Protein AF-G0N2X9-F1 (afdb_monomer)

Nearest PDB structures (foldseek):
  5khr-assembly1_N  TM=7.771E-01  e=3.451E-01  Homo sapiens
  5l9u-assembly1_N  TM=6.995E-01  e=2.108E-01  Homo sapiens
  6aht-assembly1_A  TM=5.064E-01  e=6.951E-02  Bacillus cereus
  8caf-assembly2_E  TM=6.663E-01  e=9.840E-01  Homo sapiens
  7oni-assembly1_C  TM=6.573E-01  e=1.113E+00  Homo sapiens

Organism: Caenorhabditis brenneri (NCBI:txid135651)

Structure (mmCIF, N/CA/C/O backbone):
data_AF-G0N2X9-F1
#
_entry.id   AF-G0N2X9-F1
#
loop_
_atom_site.group_PDB
_atom_site.id
_atom_site.type_symbol
_atom_site.label_atom_id
_atom_site.label_alt_id
_atom_site.label_comp_id
_atom_site.label_asym_id
_atom_site.label_entity_id
_atom_site.label_seq_id
_atom_site.pdbx_PDB_ins_code
_atom_site.Cartn_x
_atom_site.Cartn_y
_atom_site.Cartn_z
_atom_site.occupancy
_ato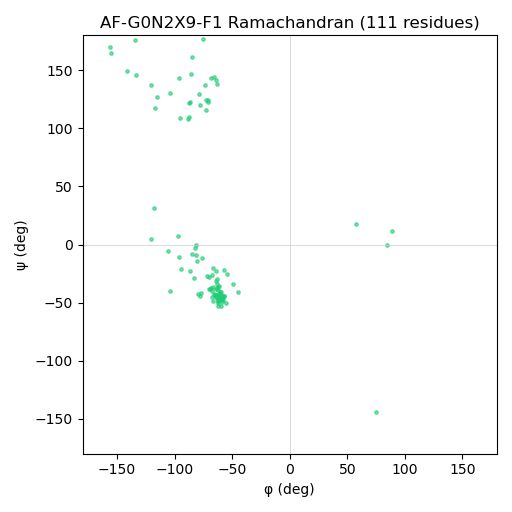m_site.B_iso_or_equiv
_atom_site.auth_seq_id
_atom_site.auth_comp_id
_atom_site.auth_asym_id
_atom_site.auth_atom_id
_atom_site.pdbx_PDB_model_num
ATOM 1 N N . MET A 1 1 ? 1.566 3.433 17.152 1.00 46.41 1 MET A N 1
ATOM 2 C CA . MET A 1 1 ? 0.362 4.001 16.509 1.00 46.41 1 MET A CA 1
ATOM 3 C C . MET A 1 1 ? 0.067 5.340 17.161 1.00 46.41 1 MET A C 1
ATOM 5 O O . MET A 1 1 ? -0.126 5.368 18.370 1.00 46.41 1 MET A O 1
ATOM 9 N N . GLU A 1 2 ? 0.104 6.436 16.402 1.00 51.19 2 GLU A N 1
ATOM 10 C CA . GLU A 1 2 ? -0.397 7.729 16.886 1.00 51.19 2 GLU A CA 1
ATOM 11 C C . GLU A 1 2 ? -1.904 7.645 17.138 1.00 51.19 2 GLU A C 1
ATOM 13 O O . GLU A 1 2 ? -2.635 7.004 16.379 1.00 51.19 2 GLU A O 1
ATOM 18 N N . LYS A 1 3 ? -2.363 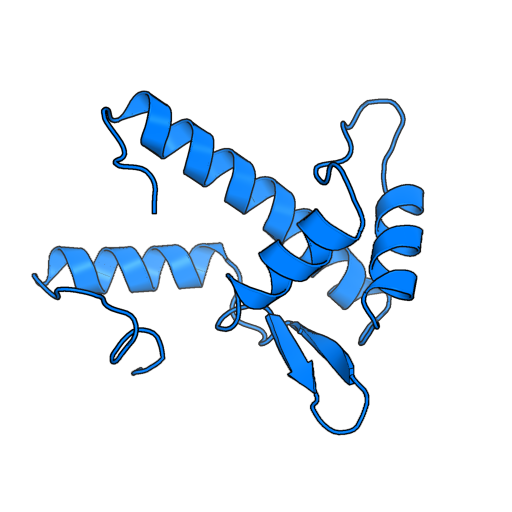8.292 18.207 1.00 59.06 3 LYS A N 1
ATOM 19 C CA . LYS A 1 3 ? -3.782 8.390 18.543 1.00 59.06 3 LYS A CA 1
ATOM 20 C C . LYS A 1 3 ? -4.439 9.321 17.520 1.00 59.06 3 LYS A C 1
ATOM 22 O O . LYS A 1 3 ? -3.984 10.443 17.363 1.00 59.06 3 LYS A O 1
ATOM 27 N N . ILE A 1 4 ? -5.456 8.848 16.804 1.00 62.97 4 ILE A N 1
ATOM 28 C CA . ILE A 1 4 ? -6.223 9.688 15.873 1.00 62.97 4 ILE A CA 1
ATOM 29 C C . ILE A 1 4 ? -7.192 10.522 16.708 1.00 62.97 4 ILE A C 1
ATOM 31 O O . ILE A 1 4 ? -8.005 9.957 17.441 1.00 62.97 4 ILE A O 1
ATOM 35 N N . GLU A 1 5 ? -7.083 11.845 16.637 1.00 70.69 5 GLU A N 1
ATOM 36 C CA . GLU A 1 5 ? -7.759 12.731 17.590 1.00 70.69 5 GLU A CA 1
ATOM 37 C C . GLU A 1 5 ? -9.126 13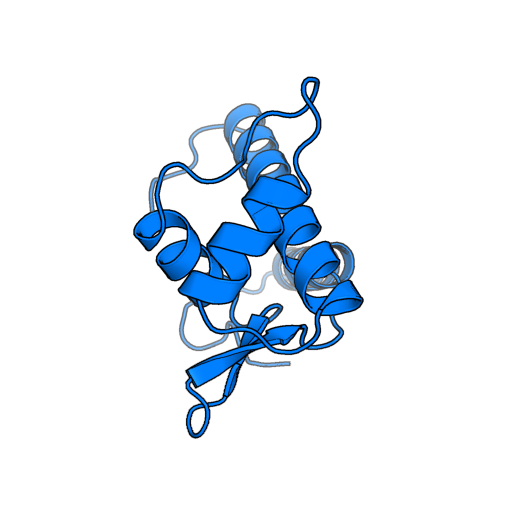.223 17.093 1.00 70.69 5 GLU A C 1
ATOM 39 O O . GLU A 1 5 ? -9.972 13.592 17.908 1.00 70.69 5 GLU A O 1
ATOM 44 N N . ASN A 1 6 ? -9.383 13.203 15.777 1.00 81.31 6 ASN A N 1
ATOM 45 C CA . ASN A 1 6 ? -10.667 13.609 15.193 1.00 81.31 6 ASN A CA 1
ATOM 46 C C . ASN A 1 6 ? -10.955 12.985 13.807 1.00 81.31 6 ASN A C 1
ATOM 48 O O . ASN A 1 6 ? -10.100 12.365 13.173 1.00 81.31 6 ASN A O 1
ATOM 52 N N . GLU A 1 7 ? -12.193 13.156 13.332 1.00 76.56 7 GLU A N 1
ATOM 53 C CA . GLU A 1 7 ? -12.690 12.598 12.066 1.00 76.56 7 GLU A CA 1
ATOM 54 C C . GLU A 1 7 ? -11.948 13.133 10.827 1.00 76.56 7 GLU A C 1
ATOM 56 O O . GLU A 1 7 ? -11.705 12.386 9.877 1.00 76.56 7 GLU A O 1
ATOM 61 N N . GLU A 1 8 ? -11.566 14.412 10.817 1.00 78.81 8 GLU A N 1
ATOM 62 C CA . GLU A 1 8 ? -10.847 15.023 9.691 1.00 78.81 8 GLU A CA 1
ATOM 63 C C . GLU A 1 8 ? -9.438 14.443 9.541 1.00 78.81 8 GLU A C 1
ATOM 65 O O . GLU A 1 8 ? -8.994 14.143 8.430 1.00 78.81 8 GLU A O 1
ATOM 70 N N . GLU A 1 9 ? -8.749 14.216 10.658 1.00 73.25 9 GLU A N 1
ATOM 71 C CA . GLU A 1 9 ? -7.462 13.531 10.679 1.00 73.25 9 GLU A CA 1
ATOM 72 C C . GLU A 1 9 ? -7.587 12.092 10.164 1.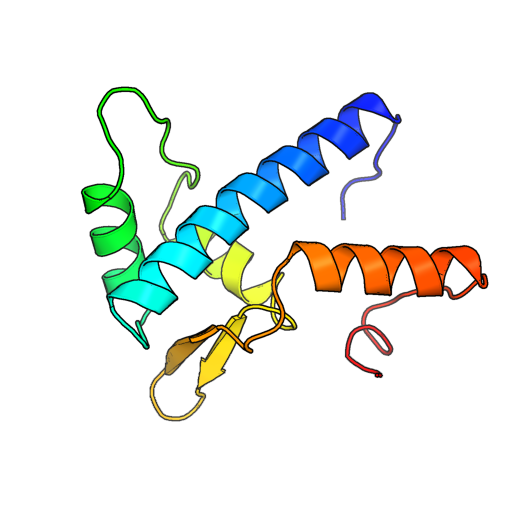00 73.25 9 GLU A C 1
ATOM 74 O O . GLU A 1 9 ? -6.764 11.658 9.351 1.00 73.25 9 GLU A O 1
ATOM 79 N N . ALA A 1 10 ? -8.631 11.369 10.580 1.00 74.75 10 ALA A N 1
ATOM 80 C CA . ALA A 1 10 ? -8.891 10.013 10.105 1.00 74.75 10 ALA A CA 1
ATOM 81 C C . ALA A 1 10 ? -9.111 9.985 8.583 1.00 74.75 10 ALA A C 1
ATOM 83 O O . ALA A 1 10 ? -8.500 9.181 7.877 1.00 74.75 10 ALA A O 1
ATOM 84 N N . LYS A 1 11 ? -9.932 10.906 8.062 1.00 74.94 11 LYS A N 1
ATOM 85 C CA . LYS A 1 11 ? -10.190 11.065 6.622 1.00 74.94 11 LYS A CA 1
ATOM 86 C C . LYS A 1 11 ? -8.914 11.367 5.842 1.00 74.94 11 LYS A C 1
ATOM 88 O O . LYS A 1 11 ? -8.687 10.758 4.799 1.00 74.94 11 LYS A O 1
ATOM 93 N N . ARG A 1 12 ? -8.062 12.259 6.355 1.00 81.25 12 ARG A N 1
ATOM 94 C CA . ARG A 1 12 ? -6.774 12.592 5.731 1.00 81.25 12 ARG A CA 1
ATOM 95 C C . ARG A 1 12 ? -5.849 11.375 5.668 1.00 81.25 12 ARG A C 1
ATOM 97 O O . ARG A 1 12 ? -5.337 11.075 4.595 1.00 81.25 12 ARG A O 1
ATOM 104 N N . LYS A 1 13 ? -5.689 10.646 6.779 1.00 82.94 13 LYS A N 1
ATOM 105 C CA . LYS A 1 13 ? -4.861 9.425 6.843 1.00 82.94 13 LYS A CA 1
ATOM 106 C C . LYS A 1 13 ? -5.389 8.328 5.905 1.00 82.94 13 LYS A C 1
ATOM 108 O O . LYS A 1 13 ? -4.605 7.660 5.236 1.00 82.94 13 LYS A O 1
ATOM 113 N N . LEU A 1 14 ? -6.711 8.171 5.797 1.00 80.94 14 LEU A N 1
ATOM 114 C CA . LEU A 1 14 ? -7.334 7.244 4.844 1.00 80.94 14 LEU A CA 1
ATOM 115 C C . LEU A 1 14 ? -7.073 7.633 3.388 1.00 80.94 14 LEU A C 1
ATOM 117 O O . LEU A 1 14 ? -6.758 6.763 2.577 1.00 80.94 14 LEU A O 1
ATOM 121 N N . LEU A 1 15 ? -7.186 8.921 3.056 1.00 83.94 15 LEU A N 1
ATOM 122 C CA . LEU A 1 15 ? -6.900 9.412 1.711 1.00 83.94 15 LEU A CA 1
ATOM 123 C C . LEU A 1 15 ? -5.424 9.211 1.347 1.00 83.94 15 LEU A C 1
ATOM 125 O O . LEU A 1 15 ? -5.127 8.736 0.255 1.00 83.94 15 LEU A O 1
ATOM 129 N N . GLU A 1 16 ? -4.509 9.502 2.272 1.00 88.94 16 GLU A N 1
ATOM 130 C CA . GLU A 1 16 ? -3.075 9.269 2.086 1.00 88.94 16 GLU A CA 1
ATOM 131 C C . GLU A 1 16 ? -2.777 7.786 1.818 1.00 88.94 16 GLU A C 1
ATOM 133 O O . GLU A 1 16 ? -2.084 7.453 0.854 1.00 88.94 16 GLU A O 1
ATOM 138 N N . MET A 1 17 ? -3.357 6.881 2.617 1.00 87.88 17 MET A N 1
ATOM 139 C CA . MET A 1 17 ? -3.232 5.439 2.388 1.00 87.88 17 MET A CA 1
ATOM 140 C C . MET A 1 17 ? -3.805 5.028 1.031 1.00 87.88 17 MET A C 1
ATOM 142 O O . MET A 1 17 ? -3.149 4.286 0.305 1.00 87.88 17 MET A O 1
ATOM 146 N N . LEU A 1 18 ? -4.985 5.530 0.652 1.00 86.31 18 LEU A N 1
ATOM 147 C CA . LEU A 1 18 ? -5.604 5.229 -0.641 1.00 86.31 18 LEU A CA 1
ATOM 148 C C . LEU A 1 18 ? -4.693 5.625 -1.809 1.00 86.31 18 LEU A C 1
ATOM 150 O O . LEU A 1 18 ? -4.526 4.838 -2.742 1.00 86.31 18 LEU A O 1
ATOM 154 N N . VAL A 1 19 ? -4.088 6.814 -1.755 1.00 88.94 19 VAL A N 1
ATOM 155 C CA . VAL A 1 19 ? -3.149 7.285 -2.782 1.00 88.94 19 VAL A CA 1
ATOM 156 C C . VAL A 1 19 ? -1.925 6.371 -2.837 1.00 88.94 19 VAL A C 1
ATOM 158 O O . VAL A 1 19 ? -1.626 5.823 -3.898 1.00 88.94 19 VAL A O 1
ATOM 161 N N . LYS A 1 20 ? -1.261 6.140 -1.696 1.00 92.62 20 LYS A N 1
ATOM 162 C CA . LYS A 1 20 ? -0.065 5.286 -1.613 1.00 92.62 20 LYS A CA 1
ATOM 163 C C . LYS A 1 20 ? -0.335 3.864 -2.120 1.00 92.62 20 LYS A C 1
ATOM 165 O O . LYS A 1 20 ? 0.455 3.341 -2.906 1.00 92.62 20 LYS A O 1
ATOM 170 N N . VAL A 1 21 ? -1.459 3.249 -1.734 1.00 91.00 21 VAL A N 1
ATOM 171 C CA . VAL A 1 21 ? -1.835 1.913 -2.223 1.00 91.00 21 VAL A CA 1
ATOM 172 C C . VAL A 1 21 ? -2.093 1.927 -3.724 1.00 91.00 21 VAL A C 1
ATOM 174 O O . VAL A 1 21 ? -1.570 1.061 -4.416 1.00 91.00 21 VAL A O 1
ATOM 177 N N . SER A 1 22 ? -2.835 2.909 -4.238 1.00 88.50 22 SER A N 1
ATOM 178 C CA . SER A 1 22 ? -3.166 2.980 -5.669 1.00 88.50 22 SER A CA 1
ATOM 179 C C . SER A 1 22 ? -1.911 3.056 -6.541 1.00 88.50 22 SER A C 1
ATOM 181 O O . SER A 1 22 ? -1.820 2.368 -7.555 1.00 88.50 22 SER A O 1
ATOM 183 N N . PHE A 1 23 ? -0.917 3.837 -6.113 1.00 90.25 23 PHE A N 1
ATOM 184 C CA . PHE A 1 23 ? 0.384 3.933 -6.775 1.00 90.25 23 PHE A CA 1
ATOM 185 C C . PHE A 1 23 ? 1.102 2.581 -6.829 1.00 90.25 23 PHE A C 1
ATOM 187 O O . PHE A 1 23 ? 1.497 2.112 -7.899 1.00 90.25 23 PHE A O 1
ATOM 194 N N . VAL A 1 24 ? 1.236 1.924 -5.676 1.00 92.88 24 VAL A N 1
ATOM 195 C CA . VAL A 1 24 ? 1.919 0.629 -5.578 1.00 92.88 24 VAL A CA 1
ATOM 196 C C . VAL A 1 24 ? 1.162 -0.462 -6.344 1.00 92.88 24 VAL A C 1
ATOM 198 O O . VAL A 1 24 ? 1.777 -1.236 -7.075 1.00 92.88 24 VAL A O 1
ATOM 201 N N . GLU A 1 25 ? -0.167 -0.524 -6.227 1.00 91.25 25 GLU A N 1
ATOM 202 C CA . GLU A 1 25 ? -1.005 -1.477 -6.961 1.00 91.25 25 GLU A CA 1
ATOM 203 C C . GLU A 1 25 ? -0.884 -1.292 -8.473 1.00 91.25 25 GLU A C 1
ATOM 205 O O . GLU A 1 25 ? -0.803 -2.290 -9.195 1.00 91.25 25 GLU A O 1
ATOM 210 N N . ALA A 1 26 ? -0.856 -0.048 -8.958 1.00 89.31 26 ALA A N 1
ATOM 211 C CA . ALA A 1 26 ? -0.687 0.251 -10.373 1.00 89.31 26 ALA A CA 1
ATOM 212 C C . ALA A 1 26 ? 0.671 -0.245 -10.886 1.00 89.31 26 ALA A C 1
ATOM 214 O O . ALA A 1 26 ? 0.699 -1.001 -11.859 1.00 89.31 26 ALA A O 1
ATOM 215 N N . SER A 1 27 ? 1.776 0.082 -10.203 1.00 92.44 27 SER A N 1
ATOM 216 C CA . SER A 1 27 ? 3.109 -0.381 -10.622 1.00 92.44 27 SER A CA 1
ATOM 217 C C . SER A 1 27 ? 3.213 -1.907 -10.592 1.00 92.44 27 SER A C 1
ATOM 219 O O . SER A 1 27 ? 3.538 -2.504 -11.613 1.00 92.44 27 SER A O 1
ATOM 221 N N . LEU A 1 28 ? 2.791 -2.568 -9.506 1.00 92.00 28 LEU A N 1
ATOM 222 C CA . LEU A 1 28 ? 2.814 -4.038 -9.419 1.00 92.00 28 LEU A CA 1
ATOM 223 C C . LEU A 1 28 ? 1.880 -4.720 -10.437 1.00 92.00 28 LEU A C 1
ATOM 225 O O . LEU A 1 28 ? 2.051 -5.899 -10.754 1.00 92.00 28 LEU A O 1
ATOM 229 N N . THR A 1 29 ? 0.858 -4.014 -10.926 1.00 89.19 29 THR A N 1
ATOM 230 C CA . THR A 1 29 ? -0.029 -4.509 -11.989 1.00 89.19 29 THR A CA 1
ATOM 231 C C . THR A 1 29 ? 0.626 -4.411 -13.361 1.00 89.19 29 THR A C 1
ATOM 233 O O . THR A 1 29 ? 0.484 -5.341 -14.151 1.00 89.19 29 THR A O 1
ATOM 236 N N . MET A 1 30 ? 1.327 -3.312 -13.637 1.00 88.19 30 MET A N 1
ATOM 237 C CA . MET A 1 30 ? 1.966 -3.060 -14.930 1.00 88.19 30 MET A CA 1
ATOM 238 C C . MET A 1 30 ? 3.292 -3.813 -15.080 1.00 88.19 30 MET A C 1
ATOM 240 O O . MET A 1 30 ? 3.538 -4.426 -16.116 1.00 88.19 30 MET A O 1
ATOM 244 N N . ASP A 1 31 ? 4.111 -3.818 -14.029 1.00 91.75 31 ASP A N 1
ATOM 245 C CA . ASP A 1 31 ? 5.495 -4.304 -14.053 1.00 91.75 31 ASP A CA 1
ATOM 246 C C . ASP A 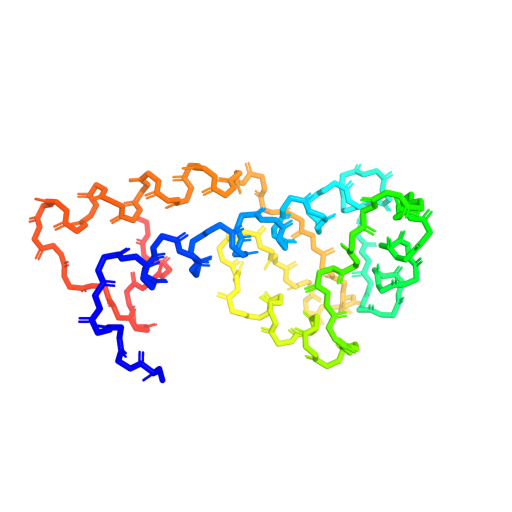1 31 ? 5.665 -5.665 -13.355 1.00 91.75 31 ASP A C 1
ATOM 248 O O . ASP A 1 31 ? 6.735 -6.279 -13.385 1.00 91.75 31 ASP A O 1
ATOM 252 N N . GLY A 1 32 ? 4.601 -6.170 -12.729 1.00 90.81 32 GLY A N 1
ATOM 253 C CA . GLY A 1 32 ? 4.607 -7.444 -12.025 1.00 90.81 32 GLY A CA 1
ATOM 254 C C . GLY A 1 32 ? 5.336 -7.382 -10.683 1.00 90.81 32 GLY A C 1
ATOM 255 O O . GLY A 1 32 ? 5.222 -6.428 -9.924 1.00 90.81 32 GLY A O 1
ATOM 256 N N . ARG A 1 33 ? 6.036 -8.465 -10.323 1.00 92.62 33 ARG A N 1
ATOM 257 C CA . ARG A 1 33 ? 6.685 -8.573 -9.006 1.00 92.62 33 ARG A CA 1
ATOM 258 C C . ARG A 1 33 ? 7.988 -7.782 -8.979 1.00 92.62 33 ARG A C 1
ATOM 260 O O . ARG A 1 33 ? 8.865 -8.045 -9.802 1.00 92.62 33 ARG A O 1
ATOM 267 N N . GLN A 1 34 ? 8.159 -6.930 -7.973 1.00 94.75 34 GLN A N 1
ATOM 268 C CA . GLN A 1 34 ? 9.293 -6.002 -7.870 1.00 94.75 34 GLN A CA 1
ATOM 269 C C . GLN A 1 34 ? 9.913 -6.014 -6.465 1.00 94.75 34 GLN A C 1
ATOM 271 O O . GLN A 1 34 ? 9.207 -6.207 -5.477 1.00 94.75 34 GLN A O 1
ATOM 276 N N . ASN A 1 35 ? 11.229 -5.834 -6.341 1.00 94.88 35 ASN A N 1
ATOM 277 C CA . ASN A 1 35 ? 11.848 -5.462 -5.060 1.00 94.88 35 ASN A CA 1
ATOM 278 C C . ASN A 1 35 ? 11.593 -3.968 -4.755 1.00 94.88 35 ASN A C 1
ATOM 280 O O . ASN A 1 35 ? 10.941 -3.275 -5.534 1.00 94.88 35 ASN A O 1
ATOM 284 N N . VAL A 1 36 ? 12.040 -3.481 -3.594 1.00 94.56 36 VAL A N 1
ATOM 285 C CA . VAL A 1 36 ? 11.734 -2.106 -3.157 1.00 94.56 36 VAL A CA 1
ATOM 286 C C . VAL A 1 36 ? 12.415 -1.080 -4.065 1.00 94.56 36 VAL A C 1
ATOM 288 O O . VAL A 1 36 ? 11.815 -0.059 -4.383 1.00 94.56 36 VAL A O 1
ATOM 291 N N . GLU A 1 37 ? 13.627 -1.371 -4.526 1.00 95.31 37 GLU A N 1
ATOM 292 C CA . GLU A 1 37 ? 14.410 -0.516 -5.413 1.00 95.31 37 GLU A CA 1
ATOM 293 C C . GLU A 1 37 ? 13.757 -0.390 -6.801 1.00 95.31 37 GLU A C 1
ATOM 295 O O . GLU A 1 37 ? 13.556 0.713 -7.303 1.00 95.31 37 GLU A O 1
ATOM 300 N N . GLU A 1 38 ? 13.369 -1.519 -7.402 1.00 95.44 38 GLU A N 1
ATOM 301 C CA . GLU A 1 38 ? 12.641 -1.598 -8.676 1.00 95.44 38 GLU A CA 1
ATOM 302 C C . GLU A 1 38 ? 11.311 -0.840 -8.589 1.00 95.44 38 GLU A C 1
ATOM 304 O O . GLU A 1 38 ? 10.950 -0.098 -9.504 1.00 95.44 38 GLU A O 1
ATOM 309 N N . LEU A 1 39 ? 10.583 -1.023 -7.484 1.00 94.56 39 LEU A N 1
ATOM 310 C CA . LEU A 1 39 ? 9.301 -0.372 -7.254 1.00 94.56 39 LEU A CA 1
ATOM 311 C C . LEU A 1 39 ? 9.476 1.141 -7.085 1.00 94.56 39 LEU A C 1
ATOM 313 O O . LEU A 1 39 ? 8.755 1.910 -7.707 1.00 94.56 39 LEU A O 1
ATOM 317 N N . TRP A 1 40 ? 10.463 1.578 -6.303 1.00 95.25 40 TRP A N 1
ATOM 318 C CA . TRP A 1 40 ? 10.778 2.992 -6.110 1.00 95.25 40 TRP A CA 1
ATOM 319 C C . TRP A 1 40 ? 11.040 3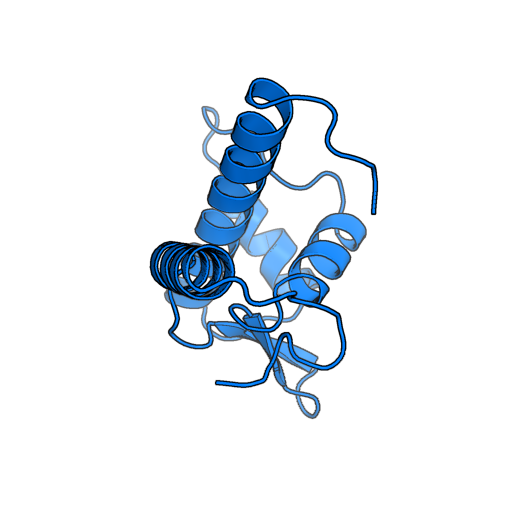.708 -7.438 1.00 95.25 40 TRP A C 1
ATOM 321 O O . TRP A 1 40 ? 10.429 4.738 -7.726 1.00 95.25 40 TRP A O 1
ATOM 331 N N . GLU A 1 41 ? 11.904 3.135 -8.276 1.00 94.06 41 GLU A N 1
ATOM 332 C CA . GLU A 1 41 ? 12.251 3.716 -9.573 1.00 94.06 41 GLU A CA 1
ATOM 333 C C . GLU A 1 41 ? 11.061 3.744 -10.537 1.00 94.06 41 GLU A C 1
ATOM 335 O O . GLU A 1 41 ? 10.835 4.747 -11.216 1.00 94.06 41 GLU A O 1
ATOM 340 N N . ASN A 1 42 ? 10.268 2.672 -10.594 1.00 92.94 42 ASN A N 1
ATOM 341 C CA . ASN A 1 42 ? 9.105 2.624 -11.478 1.00 92.94 42 ASN A CA 1
ATOM 342 C C . ASN A 1 42 ? 7.997 3.574 -11.025 1.00 92.94 42 ASN A C 1
ATOM 344 O O . ASN A 1 42 ? 7.411 4.264 -11.860 1.00 92.94 42 ASN A O 1
ATOM 348 N N . LEU A 1 43 ? 7.768 3.696 -9.715 1.00 92.19 43 LEU A N 1
ATOM 349 C CA . LEU A 1 43 ? 6.812 4.660 -9.187 1.00 92.19 43 LEU A CA 1
ATOM 350 C C . LEU A 1 43 ? 7.229 6.089 -9.547 1.00 92.19 43 LEU A C 1
ATOM 352 O O . LEU A 1 43 ? 6.400 6.837 -10.056 1.00 92.19 43 LEU A O 1
ATOM 356 N N . ARG A 1 44 ? 8.509 6.457 -9.394 1.00 90.81 44 ARG A N 1
ATOM 357 C CA . ARG A 1 44 ? 9.000 7.794 -9.784 1.00 90.81 44 ARG A CA 1
ATOM 358 C C . ARG A 1 44 ? 8.845 8.080 -11.275 1.00 90.81 44 ARG A C 1
ATOM 360 O O . ARG A 1 44 ? 8.542 9.210 -11.633 1.00 90.81 44 ARG A O 1
ATOM 367 N N . LYS A 1 45 ? 9.018 7.074 -12.137 1.00 88.69 45 LYS A N 1
ATOM 368 C CA . LYS A 1 45 ? 8.789 7.210 -13.587 1.00 88.69 45 LYS A CA 1
ATOM 369 C C . LYS A 1 45 ? 7.312 7.370 -13.945 1.00 88.69 45 LYS A C 1
ATOM 371 O O . LYS A 1 45 ? 7.011 7.949 -14.981 1.00 88.69 45 LYS A O 1
ATOM 376 N N . SER A 1 46 ? 6.410 6.834 -13.123 1.00 85.00 46 SER A N 1
ATOM 377 C CA . SER A 1 46 ? 4.963 6.921 -13.352 1.00 85.00 46 SER A CA 1
ATOM 378 C C . SER A 1 46 ? 4.339 8.249 -12.913 1.00 85.00 46 SER A C 1
ATOM 380 O O . SER A 1 46 ? 3.215 8.543 -13.309 1.00 85.00 46 SER A O 1
ATOM 382 N N . VAL A 1 47 ? 5.056 9.054 -12.121 1.00 85.62 47 VAL A N 1
ATOM 383 C CA . VAL A 1 47 ? 4.594 10.374 -11.680 1.00 85.62 47 VAL A CA 1
ATOM 384 C C . VAL A 1 47 ? 4.643 11.364 -12.842 1.00 85.62 47 VAL A C 1
ATOM 386 O O . VAL A 1 47 ? 5.694 11.582 -13.442 1.00 85.62 47 VAL A O 1
ATOM 389 N N . THR A 1 48 ? 3.512 12.001 -13.135 1.00 80.38 48 THR A N 1
ATOM 390 C CA . THR A 1 48 ? 3.430 13.157 -14.039 1.00 80.38 48 THR A CA 1
ATOM 391 C C . THR A 1 48 ? 3.732 14.459 -13.296 1.00 80.38 48 THR A C 1
ATOM 393 O O . THR A 1 48 ? 3.569 14.513 -12.083 1.00 80.38 48 THR A O 1
ATOM 396 N N . GLU A 1 49 ? 4.079 15.538 -14.007 1.00 70.38 49 GLU A N 1
ATOM 397 C CA . GLU A 1 49 ? 4.386 16.856 -13.405 1.00 70.38 49 GLU A CA 1
ATOM 398 C C . GLU A 1 49 ? 3.274 17.409 -12.487 1.00 70.38 49 GLU A C 1
ATOM 400 O O . GLU A 1 49 ? 3.556 18.177 -11.573 1.00 70.38 49 GLU A O 1
ATOM 405 N N . GLU A 1 50 ? 2.022 16.993 -12.695 1.00 74.12 50 GLU A N 1
ATOM 406 C CA . GLU A 1 50 ? 0.858 17.419 -11.905 1.00 74.12 50 GLU A CA 1
ATOM 407 C C . GLU A 1 50 ? 0.632 16.612 -10.614 1.00 74.12 50 GLU A C 1
ATOM 409 O O . GLU A 1 50 ? -0.241 16.959 -9.818 1.00 74.12 50 GLU A O 1
ATOM 414 N N . GLN A 1 51 ? 1.367 15.517 -10.403 1.00 77.75 51 GLN A N 1
ATOM 415 C CA . GLN A 1 51 ? 1.110 14.583 -9.310 1.00 77.75 51 GLN A CA 1
ATOM 416 C C . GLN A 1 51 ? 2.277 14.580 -8.322 1.00 77.75 51 GLN A C 1
ATOM 418 O O . GLN A 1 51 ? 3.430 14.390 -8.698 1.00 77.75 51 GLN A O 1
ATOM 423 N N . GLU A 1 52 ? 1.996 14.778 -7.036 1.00 85.12 52 GLU A N 1
ATOM 424 C CA . GLU A 1 52 ? 3.032 14.654 -6.012 1.00 85.12 52 GLU A CA 1
ATOM 425 C C . GLU A 1 52 ? 3.377 13.182 -5.782 1.00 85.12 52 GLU A C 1
ATOM 427 O O . GLU A 1 52 ? 2.505 12.311 -5.702 1.00 85.12 52 GLU A O 1
ATOM 432 N N . PHE A 1 53 ? 4.672 12.900 -5.665 1.00 89.69 53 PHE A N 1
ATOM 433 C CA . PHE A 1 53 ? 5.137 11.558 -5.358 1.00 89.69 53 PHE A CA 1
ATOM 434 C C . PHE A 1 53 ? 4.795 11.212 -3.899 1.00 89.69 53 PHE A C 1
ATOM 436 O O . PHE A 1 53 ? 5.201 11.941 -2.994 1.00 89.69 53 PHE A O 1
ATOM 443 N N . PRO A 1 54 ? 4.077 10.105 -3.636 1.00 90.38 54 PRO A N 1
ATOM 444 C CA . PRO A 1 54 ? 3.449 9.896 -2.333 1.00 90.38 54 PRO A CA 1
ATOM 445 C C . PRO A 1 54 ? 4.394 9.349 -1.255 1.00 90.38 54 PRO A C 1
ATOM 447 O O . PRO A 1 54 ? 3.954 9.128 -0.130 1.00 90.38 54 PRO A O 1
ATOM 450 N N . PHE A 1 55 ? 5.669 9.107 -1.570 1.00 93.56 55 PHE A N 1
ATOM 451 C CA . PHE A 1 55 ? 6.653 8.570 -0.628 1.00 93.56 55 PHE A CA 1
ATOM 452 C C . PHE A 1 55 ? 7.825 9.530 -0.453 1.00 93.56 55 PHE A C 1
ATOM 454 O O . PHE A 1 55 ? 8.370 10.060 -1.416 1.00 93.56 55 PHE A O 1
ATOM 461 N N . THR A 1 56 ? 8.263 9.715 0.786 1.00 93.06 56 THR A N 1
ATOM 462 C CA . THR A 1 56 ? 9.369 10.632 1.107 1.00 93.06 56 THR A CA 1
ATOM 463 C C . THR A 1 56 ? 10.744 9.995 0.906 1.00 93.06 56 THR A C 1
ATOM 465 O O . THR A 1 56 ? 11.714 10.680 0.583 1.00 93.06 56 THR A O 1
ATOM 468 N N . SER A 1 57 ? 10.839 8.673 1.068 1.00 95.12 57 SER A N 1
ATOM 469 C CA . SER A 1 57 ? 12.075 7.905 0.923 1.00 95.12 57 SER A CA 1
ATOM 470 C C . SER A 1 57 ? 11.793 6.441 0.570 1.00 95.12 57 SER A C 1
ATOM 472 O O . SER A 1 57 ? 10.680 5.936 0.727 1.00 95.12 57 SER A O 1
ATOM 474 N N . MET A 1 58 ? 12.822 5.728 0.112 1.00 94.69 58 MET A N 1
ATOM 475 C CA . MET A 1 58 ? 12.719 4.289 -0.149 1.00 94.69 58 MET A CA 1
ATOM 476 C C . MET A 1 58 ? 12.418 3.493 1.134 1.00 94.69 58 MET A C 1
ATOM 478 O O . MET A 1 58 ? 11.756 2.457 1.088 1.00 94.69 58 MET A O 1
ATOM 482 N N . GLU A 1 59 ? 12.864 3.995 2.288 1.00 95.25 59 GLU A N 1
ATOM 483 C CA . GLU A 1 59 ? 12.556 3.424 3.599 1.00 95.25 59 GLU A CA 1
ATOM 484 C C . GLU A 1 59 ? 11.083 3.630 3.982 1.00 95.25 59 GLU A C 1
ATOM 486 O O . GLU A 1 59 ? 10.459 2.702 4.495 1.00 95.25 59 GLU A O 1
ATOM 491 N N . ASP A 1 60 ? 10.501 4.789 3.660 1.00 94.38 60 ASP A N 1
ATOM 492 C CA . ASP A 1 60 ? 9.065 5.068 3.811 1.00 94.38 60 ASP A CA 1
ATOM 493 C C . ASP A 1 60 ? 8.232 4.115 2.938 1.00 94.38 60 ASP A C 1
ATOM 495 O O . ASP A 1 60 ? 7.334 3.436 3.437 1.00 94.38 60 ASP A O 1
ATOM 499 N N . LEU A 1 61 ? 8.615 3.930 1.667 1.00 94.50 61 LEU A N 1
ATOM 500 C CA . LEU A 1 61 ? 7.994 2.930 0.790 1.00 94.50 61 LEU A CA 1
ATOM 501 C C . LEU A 1 61 ? 8.105 1.511 1.368 1.00 94.50 61 LEU A C 1
ATOM 503 O O . LEU A 1 61 ? 7.116 0.782 1.424 1.00 94.50 61 LEU A O 1
ATOM 507 N N . SER A 1 62 ? 9.296 1.109 1.817 1.00 93.38 62 SER A N 1
ATOM 508 C CA . SER A 1 62 ? 9.506 -0.207 2.427 1.00 93.38 62 SER A CA 1
ATOM 509 C C . SER A 1 62 ? 8.621 -0.395 3.660 1.00 93.38 62 SER A C 1
ATOM 511 O O . SER A 1 62 ? 7.945 -1.415 3.785 1.00 93.38 62 SER A O 1
ATOM 513 N N . THR A 1 63 ? 8.581 0.594 4.550 1.00 92.88 63 THR A N 1
ATOM 514 C CA . THR A 1 63 ? 7.770 0.570 5.773 1.00 92.88 63 THR A CA 1
ATOM 515 C C . THR A 1 63 ? 6.288 0.449 5.438 1.00 92.88 63 THR A C 1
ATOM 517 O O . THR A 1 63 ? 5.600 -0.407 5.994 1.00 92.88 63 THR A O 1
ATOM 520 N N . PHE A 1 64 ? 5.818 1.222 4.459 1.00 91.75 64 PHE A N 1
ATOM 521 C CA . PHE A 1 64 ? 4.442 1.179 3.985 1.00 91.75 64 PHE A CA 1
ATOM 522 C C . PHE A 1 64 ? 4.049 -0.187 3.404 1.00 91.75 64 PHE A C 1
ATOM 524 O O . PHE A 1 64 ? 2.979 -0.712 3.702 1.00 91.75 64 PHE A O 1
ATOM 531 N N . LEU A 1 65 ? 4.918 -0.818 2.608 1.00 90.06 65 LEU A N 1
ATOM 532 C CA . LEU A 1 65 ? 4.644 -2.153 2.065 1.00 90.06 65 LEU A CA 1
ATOM 533 C C . LEU A 1 65 ? 4.457 -3.191 3.182 1.00 90.06 65 LEU A C 1
ATOM 535 O O . LEU A 1 65 ? 3.545 -4.014 3.113 1.00 90.06 65 LEU A O 1
ATOM 539 N N . HIS A 1 66 ? 5.281 -3.130 4.232 1.00 86.81 66 HIS A N 1
ATOM 540 C CA . HIS A 1 66 ? 5.152 -4.027 5.383 1.00 86.81 66 HIS A CA 1
ATOM 541 C C . HIS A 1 66 ? 3.933 -3.703 6.259 1.00 86.81 66 HIS A C 1
ATOM 543 O O . HIS A 1 66 ? 3.394 -4.616 6.875 1.00 86.81 66 HIS A O 1
ATOM 549 N N . SER A 1 67 ? 3.448 -2.456 6.301 1.00 84.06 67 SER A N 1
ATOM 550 C CA . SER A 1 67 ? 2.214 -2.131 7.033 1.00 84.06 67 SER A CA 1
ATOM 551 C C . SER A 1 67 ? 0.941 -2.571 6.302 1.00 84.06 67 SER A C 1
ATOM 553 O O . SER A 1 67 ? -0.135 -2.553 6.889 1.00 84.06 67 SER A O 1
ATOM 555 N N . MET A 1 68 ? 1.050 -2.968 5.029 1.00 83.31 68 MET A N 1
ATOM 556 C CA . MET A 1 68 ? -0.073 -3.298 4.145 1.00 83.31 68 MET A CA 1
ATOM 557 C C . MET A 1 68 ? -0.043 -4.764 3.678 1.00 83.31 68 MET A C 1
ATOM 559 O O . MET A 1 68 ? -0.510 -5.079 2.584 1.00 83.31 68 MET A O 1
ATOM 563 N N . ILE A 1 69 ? 0.483 -5.677 4.505 1.00 73.88 69 ILE A N 1
ATOM 564 C CA . ILE A 1 69 ? 0.633 -7.117 4.215 1.00 73.88 69 ILE A CA 1
ATOM 565 C C . ILE A 1 69 ? -0.625 -7.836 3.668 1.00 73.88 69 ILE A C 1
ATOM 567 O O . ILE A 1 69 ? -0.452 -8.694 2.792 1.00 73.88 69 ILE A O 1
ATOM 571 N N . PRO A 1 70 ? -1.879 -7.503 4.053 1.00 69.69 70 PRO A N 1
ATOM 572 C CA . PRO A 1 70 ? -3.043 -8.124 3.408 1.00 69.69 70 PRO A CA 1
ATOM 573 C C . PRO A 1 70 ? -3.204 -7.736 1.925 1.00 69.69 70 PRO A C 1
ATOM 575 O O . PRO A 1 70 ? -3.831 -8.465 1.155 1.00 69.69 70 PRO A O 1
ATOM 578 N N . ILE A 1 71 ? -2.601 -6.630 1.482 1.00 79.00 71 ILE A N 1
ATOM 579 C CA . ILE A 1 71 ? -2.695 -6.095 0.112 1.00 79.00 71 ILE A CA 1
ATOM 580 C C . ILE A 1 71 ? -1.415 -6.372 -0.681 1.00 79.00 71 ILE A C 1
ATOM 582 O O . ILE A 1 71 ? -1.467 -6.759 -1.853 1.00 79.00 71 ILE A O 1
ATOM 586 N N . PHE A 1 72 ? -0.255 -6.230 -0.037 1.00 87.19 72 PHE A N 1
ATOM 587 C CA . PHE A 1 72 ? 1.053 -6.467 -0.634 1.00 87.19 72 PHE A CA 1
ATOM 588 C C . PHE A 1 72 ? 1.766 -7.606 0.076 1.00 87.19 72 PHE A C 1
ATOM 590 O O . PHE A 1 72 ? 2.121 -7.518 1.245 1.00 87.19 72 PHE A O 1
ATOM 597 N N . ARG A 1 73 ? 2.045 -8.684 -0.654 1.00 87.69 73 ARG A N 1
ATOM 598 C CA . ARG A 1 73 ? 2.744 -9.848 -0.113 1.00 87.69 73 ARG A CA 1
ATOM 599 C C . ARG A 1 73 ? 4.185 -9.874 -0.589 1.00 87.69 73 ARG A C 1
ATOM 601 O O . ARG A 1 73 ? 4.451 -9.806 -1.789 1.00 87.69 73 ARG A O 1
ATOM 608 N N . LYS A 1 74 ? 5.110 -10.054 0.352 1.00 88.69 74 LYS A N 1
ATOM 609 C CA . LYS A 1 74 ? 6.526 -10.285 0.067 1.00 88.69 74 LYS A CA 1
ATOM 610 C C . LYS A 1 74 ? 6.790 -11.776 -0.129 1.00 88.69 74 LYS A C 1
ATOM 612 O O . LYS A 1 74 ? 6.560 -12.581 0.770 1.00 88.69 74 LYS A O 1
ATOM 617 N N . ASP A 1 75 ? 7.314 -12.150 -1.289 1.00 86.75 75 ASP A N 1
ATOM 618 C CA . ASP A 1 75 ? 7.861 -13.486 -1.515 1.00 86.75 75 ASP A CA 1
ATOM 619 C C . ASP A 1 75 ? 9.196 -13.602 -0.761 1.00 86.75 75 ASP A C 1
ATOM 621 O O . ASP A 1 75 ? 10.163 -12.890 -1.043 1.00 86.75 75 ASP A O 1
ATOM 625 N N . VAL A 1 76 ? 9.259 -14.491 0.233 1.00 84.75 76 VAL A N 1
ATOM 626 C CA . VAL A 1 76 ? 10.439 -14.651 1.099 1.00 84.75 76 VAL A CA 1
ATOM 627 C C . VAL A 1 76 ? 11.664 -15.138 0.318 1.00 84.75 76 VAL A C 1
ATOM 629 O O . VAL A 1 76 ? 12.787 -14.769 0.681 1.00 84.75 76 VAL A O 1
ATOM 632 N N . ARG A 1 77 ? 11.454 -15.927 -0.746 1.00 86.00 77 ARG A N 1
ATOM 633 C CA . ARG A 1 77 ? 12.508 -16.519 -1.578 1.00 86.00 77 ARG A CA 1
ATOM 634 C C . ARG A 1 77 ? 13.092 -15.492 -2.536 1.00 86.00 77 ARG A C 1
ATOM 636 O O . ARG A 1 77 ? 14.306 -15.436 -2.684 1.00 86.00 77 ARG A O 1
ATOM 643 N N . THR A 1 78 ? 12.249 -14.687 -3.182 1.00 87.81 78 THR A N 1
ATOM 644 C CA . THR A 1 78 ? 12.713 -13.712 -4.186 1.00 87.81 78 THR A CA 1
ATOM 645 C C . THR A 1 78 ? 12.907 -12.304 -3.630 1.00 87.81 78 THR A C 1
ATOM 647 O O . THR A 1 78 ? 13.456 -11.458 -4.327 1.00 87.81 78 THR A O 1
ATOM 650 N N . LYS A 1 79 ? 12.443 -12.033 -2.401 1.00 87.56 79 LYS A N 1
ATOM 651 C CA . LYS A 1 79 ? 12.371 -10.697 -1.776 1.00 87.56 79 LYS A CA 1
ATOM 652 C C . LYS A 1 79 ? 11.550 -9.676 -2.572 1.00 87.56 79 LYS A C 1
ATOM 654 O O . LYS A 1 79 ? 11.653 -8.481 -2.307 1.00 87.56 79 LYS A O 1
ATOM 659 N N . LYS A 1 80 ? 10.714 -10.141 -3.505 1.00 91.81 80 LYS A N 1
ATOM 660 C CA . LYS A 1 80 ? 9.862 -9.289 -4.339 1.00 91.81 80 LYS A CA 1
ATOM 661 C C . LYS A 1 80 ? 8.457 -9.184 -3.760 1.00 91.81 80 LYS A C 1
ATOM 663 O O . LYS A 1 80 ? 7.920 -10.157 -3.233 1.00 91.81 80 LYS A O 1
ATOM 668 N N . TRP A 1 81 ? 7.874 -8.007 -3.891 1.00 91.94 81 TRP A N 1
ATOM 669 C CA . TRP A 1 81 ? 6.500 -7.697 -3.549 1.00 91.94 81 TRP A CA 1
ATOM 670 C C . TRP A 1 81 ? 5.570 -8.021 -4.711 1.00 91.94 81 TRP A C 1
ATOM 672 O O . TRP A 1 81 ? 5.942 -7.918 -5.881 1.00 91.94 81 TRP A O 1
ATOM 682 N N . ALA A 1 82 ? 4.359 -8.441 -4.374 1.00 87.44 82 ALA A N 1
ATOM 683 C CA . ALA A 1 82 ? 3.272 -8.687 -5.304 1.00 87.44 82 ALA A CA 1
ATOM 684 C C . ALA A 1 82 ? 1.959 -8.217 -4.679 1.00 87.44 82 ALA A C 1
ATOM 686 O O . ALA A 1 82 ? 1.783 -8.317 -3.463 1.00 87.44 82 ALA A O 1
ATOM 687 N N . LYS A 1 83 ? 1.009 -7.772 -5.505 1.00 83.81 83 LYS A N 1
ATOM 688 C CA . LYS A 1 83 ? -0.364 -7.573 -5.036 1.00 83.81 83 LYS A CA 1
ATOM 689 C C . LYS A 1 83 ? -1.010 -8.922 -4.711 1.00 83.81 83 LYS A C 1
ATOM 691 O O . LYS A 1 83 ? -0.791 -9.903 -5.424 1.00 83.81 83 LYS A O 1
ATOM 696 N N . THR A 1 84 ? -1.828 -8.973 -3.668 1.00 76.38 84 THR A N 1
ATOM 697 C CA . THR A 1 84 ? -2.567 -10.183 -3.259 1.00 76.38 84 THR A CA 1
ATOM 698 C C . THR A 1 84 ? -3.846 -10.393 -4.072 1.00 76.38 84 THR A C 1
ATOM 700 O O . THR A 1 84 ? -4.460 -11.451 -3.992 1.00 76.38 84 THR A O 1
ATOM 703 N N . GLY A 1 85 ? -4.235 -9.406 -4.889 1.00 70.44 85 GLY A N 1
ATOM 704 C CA . GLY A 1 85 ? -5.489 -9.415 -5.643 1.00 70.44 85 GLY A CA 1
ATOM 705 C C . GLY A 1 85 ? -6.689 -8.907 -4.840 1.00 70.44 85 GLY A C 1
ATOM 706 O O . GLY A 1 85 ? -7.777 -8.819 -5.402 1.00 70.44 85 GLY A O 1
ATOM 707 N N . CYS A 1 86 ? -6.491 -8.534 -3.570 1.00 71.25 86 CYS A N 1
ATOM 708 C CA . CYS A 1 86 ? -7.461 -7.799 -2.767 1.00 71.25 86 CYS A CA 1
ATOM 709 C C . CYS A 1 86 ? -7.247 -6.289 -2.971 1.00 71.25 86 CYS A C 1
ATOM 711 O O . CYS A 1 86 ? -6.240 -5.769 -2.493 1.00 71.25 86 CYS A O 1
ATOM 713 N N . PRO A 1 87 ? -8.142 -5.573 -3.679 1.00 71.44 87 PRO A N 1
ATOM 714 C CA . PRO A 1 87 ? -8.024 -4.127 -3.828 1.00 71.44 87 PRO A CA 1
ATOM 715 C C . PRO A 1 87 ? -8.200 -3.436 -2.475 1.00 71.44 87 PRO A C 1
ATOM 717 O O . PRO A 1 87 ? -9.091 -3.827 -1.713 1.00 71.44 87 PRO A O 1
ATOM 720 N N . PHE A 1 88 ? -7.465 -2.350 -2.219 1.00 73.56 88 PHE A N 1
ATOM 721 C CA . PHE A 1 88 ? -7.580 -1.559 -0.977 1.00 73.56 88 PHE A CA 1
ATOM 722 C C . PHE A 1 88 ? -9.021 -1.264 -0.556 1.00 73.56 88 PHE A C 1
ATOM 724 O O . PHE A 1 88 ? -9.376 -1.383 0.611 1.00 73.56 88 PHE A O 1
ATOM 731 N N . ARG A 1 89 ? -9.893 -0.942 -1.519 1.00 71.75 89 ARG A N 1
ATOM 732 C CA . ARG A 1 89 ? -11.314 -0.696 -1.252 1.00 71.75 89 ARG A CA 1
ATOM 733 C C . ARG A 1 89 ? -12.002 -1.889 -0.582 1.00 71.75 89 ARG A C 1
ATOM 735 O O . ARG A 1 89 ? -12.768 -1.680 0.352 1.00 71.75 89 ARG A O 1
ATOM 742 N N . ARG A 1 90 ? -11.747 -3.116 -1.050 1.00 69.94 90 ARG A N 1
ATOM 743 C CA . ARG A 1 90 ? -12.315 -4.331 -0.440 1.00 69.94 90 ARG A CA 1
ATOM 744 C C . ARG A 1 90 ? -11.727 -4.581 0.939 1.00 69.94 90 ARG A C 1
ATOM 746 O O . ARG A 1 90 ? -12.459 -4.973 1.835 1.00 69.94 90 ARG A O 1
ATOM 753 N N . PHE A 1 91 ? -10.442 -4.297 1.116 1.00 75.31 91 PHE A N 1
ATOM 754 C CA . PHE A 1 91 ? -9.795 -4.380 2.418 1.00 75.31 91 PHE A CA 1
ATOM 755 C C . PHE A 1 91 ? -10.413 -3.401 3.433 1.00 75.31 91 PHE A C 1
ATOM 757 O O . PHE A 1 91 ? -10.755 -3.799 4.543 1.00 75.31 91 PHE A O 1
ATOM 764 N N . CYS A 1 92 ? -10.664 -2.148 3.042 1.00 77.00 92 CYS A N 1
ATOM 765 C CA . CYS A 1 92 ? -11.367 -1.184 3.890 1.00 77.00 92 CYS A CA 1
ATOM 766 C C . CYS A 1 92 ? -12.813 -1.598 4.186 1.00 77.00 92 CYS A C 1
ATOM 768 O O . CYS A 1 92 ? -13.279 -1.380 5.299 1.00 77.00 92 CYS A O 1
ATOM 770 N N . GLN A 1 93 ? -13.521 -2.182 3.214 1.00 71.81 93 GLN A N 1
ATOM 771 C CA . GLN A 1 93 ? -14.869 -2.717 3.436 1.00 71.81 93 GLN A CA 1
ATOM 772 C C . GLN A 1 93 ? -14.848 -3.858 4.456 1.00 71.81 93 GLN A C 1
ATOM 774 O O . GLN A 1 93 ? -15.617 -3.825 5.403 1.00 71.81 93 GLN A O 1
ATOM 779 N N . TRP A 1 94 ? -13.908 -4.796 4.328 1.00 76.00 94 TRP A N 1
ATOM 780 C CA . TRP A 1 94 ? -13.725 -5.877 5.295 1.00 76.00 94 TRP A CA 1
ATOM 781 C C . TRP A 1 94 ? -13.401 -5.357 6.704 1.00 76.00 94 TRP A C 1
ATOM 783 O O . TRP A 1 94 ? -14.015 -5.794 7.676 1.00 76.00 94 TRP A O 1
ATOM 793 N N . LEU A 1 95 ? -12.499 -4.373 6.824 1.00 75.81 95 LEU A N 1
ATOM 794 C CA . LEU A 1 95 ? -12.206 -3.724 8.107 1.00 75.81 95 LEU A CA 1
ATOM 795 C C . LEU A 1 95 ? -13.456 -3.063 8.700 1.00 75.81 95 LEU A C 1
ATOM 797 O O . LEU A 1 95 ? -13.725 -3.211 9.890 1.00 75.81 95 LEU A O 1
ATOM 801 N N . TYR A 1 96 ? -14.215 -2.336 7.878 1.00 77.62 96 TYR A N 1
ATOM 802 C CA . TYR A 1 96 ? -15.440 -1.670 8.306 1.00 77.62 96 TYR A CA 1
ATOM 803 C C . TYR A 1 96 ? -16.487 -2.674 8.793 1.00 77.62 96 TYR A C 1
ATOM 805 O O . TYR A 1 96 ? -17.046 -2.483 9.870 1.00 77.62 96 TYR A O 1
ATOM 813 N N . ASP A 1 97 ? -16.706 -3.757 8.047 1.00 75.38 97 ASP A N 1
ATOM 814 C CA . ASP A 1 97 ? -17.680 -4.788 8.394 1.00 75.38 97 ASP A CA 1
ATOM 815 C C . ASP A 1 97 ? -17.324 -5.435 9.739 1.00 75.38 97 ASP A C 1
ATOM 817 O O . ASP A 1 97 ? -18.168 -5.482 10.635 1.00 75.38 97 ASP A O 1
ATOM 821 N N . ARG A 1 98 ? -16.059 -5.824 9.945 1.00 73.06 98 ARG A N 1
ATOM 822 C CA . ARG A 1 98 ? -15.588 -6.380 11.226 1.00 73.06 98 ARG A CA 1
ATOM 823 C C . ARG A 1 98 ? -15.786 -5.412 12.392 1.00 73.06 98 ARG A C 1
ATOM 825 O O . ARG A 1 98 ? -16.381 -5.777 13.404 1.00 73.06 98 ARG A O 1
ATOM 832 N N . LEU A 1 99 ? -15.365 -4.158 12.238 1.00 79.25 99 LEU A N 1
ATOM 833 C CA . LEU A 1 99 ? -15.548 -3.136 13.274 1.00 79.25 99 LEU A CA 1
ATOM 834 C C . LEU A 1 99 ? -17.035 -2.864 13.559 1.00 79.25 99 LEU A C 1
ATOM 836 O O . LEU A 1 99 ? -17.412 -2.664 14.712 1.00 79.25 99 LEU A O 1
ATOM 840 N N . SER A 1 100 ? -17.895 -2.891 12.534 1.00 72.38 100 SER A N 1
ATOM 841 C CA . SER A 1 100 ? -19.344 -2.686 12.681 1.00 72.38 100 SER A CA 1
ATOM 842 C C . SER A 1 100 ? -20.040 -3.818 13.445 1.00 72.38 100 SER A C 1
ATOM 844 O O . SER A 1 100 ? -21.054 -3.585 14.102 1.00 72.38 100 SER A O 1
ATOM 846 N N . LEU A 1 101 ? -19.465 -5.025 13.411 1.00 82.19 101 LEU A N 1
ATOM 847 C CA . LEU A 1 101 ? -19.903 -6.186 14.186 1.00 82.19 101 LEU A CA 1
ATOM 848 C C . LEU A 1 101 ? -19.376 -6.176 15.632 1.00 82.19 101 LEU A C 1
ATOM 850 O O . LEU A 1 101 ? -19.753 -7.036 16.425 1.00 82.19 101 LEU A O 1
ATOM 854 N N . GLY A 1 102 ? -18.552 -5.187 15.993 1.00 78.56 102 GLY A N 1
ATOM 855 C CA . GLY A 1 102 ? -17.972 -5.043 17.326 1.00 78.56 102 GLY A CA 1
ATOM 856 C C . GLY A 1 102 ? -16.643 -5.776 17.520 1.00 78.56 102 GLY A C 1
ATOM 857 O O . GLY A 1 102 ? -16.188 -5.877 18.661 1.00 78.56 102 GLY A O 1
ATOM 858 N N . ASP A 1 103 ? -16.010 -6.265 16.445 1.00 73.19 103 ASP A N 1
ATOM 859 C CA . ASP A 1 103 ? -14.676 -6.862 16.539 1.00 73.19 103 ASP A CA 1
ATOM 860 C C . ASP A 1 103 ? -13.650 -5.823 17.003 1.00 73.19 103 ASP A C 1
ATOM 862 O O . ASP A 1 103 ? -13.593 -4.694 16.511 1.00 73.19 103 ASP A O 1
ATOM 866 N N . VAL A 1 104 ? -12.761 -6.245 17.902 1.00 75.56 104 VAL A N 1
ATOM 867 C CA . VAL A 1 104 ? -11.530 -5.514 18.214 1.00 75.56 104 VAL A CA 1
AT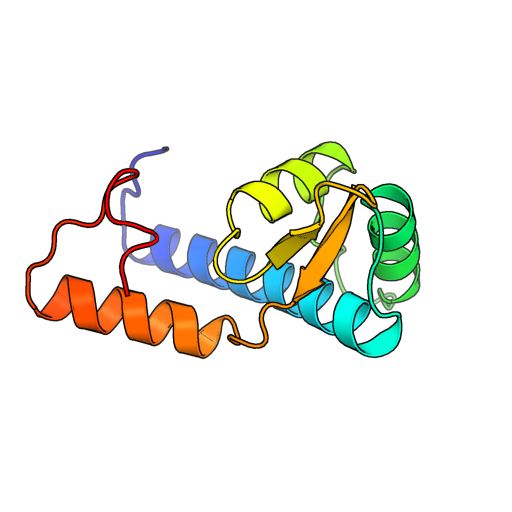OM 868 C C . VAL A 1 104 ? -10.420 -6.108 17.360 1.00 75.56 104 VAL A C 1
ATOM 870 O O . VAL A 1 104 ? -9.994 -7.239 17.590 1.00 75.56 104 VAL A O 1
ATOM 873 N N . ILE A 1 105 ? -9.974 -5.355 16.359 1.00 70.12 105 ILE A N 1
ATOM 874 C CA . ILE A 1 105 ? -8.905 -5.778 15.453 1.00 70.12 105 ILE A CA 1
ATOM 875 C C . ILE A 1 105 ? -7.550 -5.399 16.069 1.00 70.12 105 ILE A C 1
ATOM 877 O O . ILE A 1 105 ? -7.307 -4.228 16.362 1.00 70.12 105 ILE A O 1
ATOM 881 N N . ASP A 1 106 ? -6.673 -6.382 16.264 1.00 71.50 106 ASP A N 1
ATOM 882 C CA . ASP A 1 106 ? -5.311 -6.228 16.776 1.00 71.50 106 ASP A CA 1
ATOM 883 C C . ASP A 1 106 ? -4.300 -7.045 15.949 1.00 71.50 106 ASP A C 1
ATOM 885 O O . ASP A 1 106 ? -4.661 -7.778 15.029 1.00 71.50 106 ASP A O 1
ATOM 889 N N . GLU A 1 107 ? -3.008 -6.930 16.270 1.00 54.16 107 GLU A N 1
ATOM 890 C CA . GLU A 1 107 ? -1.928 -7.610 15.536 1.00 54.16 107 GLU A CA 1
ATOM 891 C C . GLU A 1 107 ? -2.076 -9.142 15.476 1.00 54.16 107 GLU A C 1
ATOM 893 O O . GLU A 1 107 ? -1.504 -9.777 14.595 1.00 54.16 107 GLU A O 1
ATOM 898 N N . LYS A 1 108 ? -2.829 -9.764 16.394 1.00 65.56 108 LYS A N 1
ATOM 899 C CA . LYS A 1 108 ? -2.987 -11.225 16.462 1.00 65.56 108 LYS A CA 1
ATOM 900 C C . LYS A 1 108 ? -4.116 -11.738 15.575 1.00 65.56 108 LYS A C 1
ATOM 902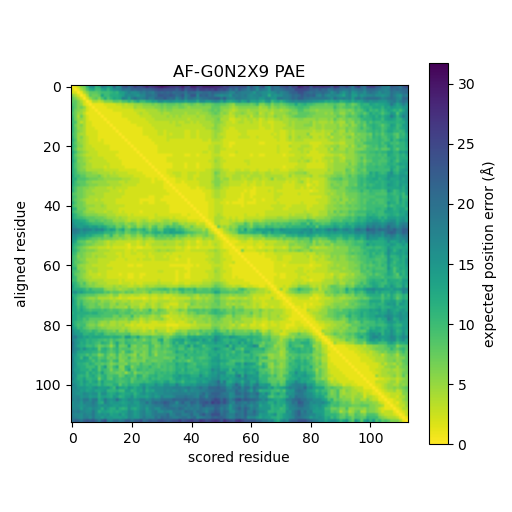 O O . LYS A 1 108 ? -4.110 -12.920 15.231 1.00 65.56 108 LYS A O 1
ATOM 907 N N . ASN A 1 109 ? -5.088 -10.889 15.243 1.00 61.94 109 ASN A N 1
ATOM 908 C CA . ASN A 1 109 ? -6.282 -11.271 14.483 1.00 61.94 109 ASN A CA 1
ATOM 909 C C . ASN A 1 109 ? -6.452 -10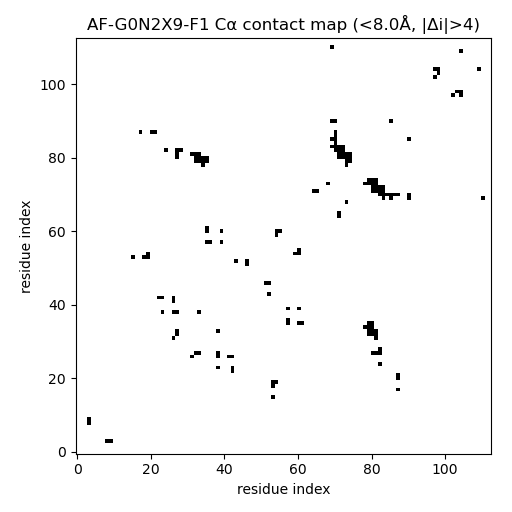.496 13.164 1.00 61.94 109 ASN A C 1
ATOM 911 O O . ASN A 1 109 ? -7.456 -10.672 12.469 1.00 61.94 109 ASN A O 1
ATOM 915 N N . PHE A 1 110 ? -5.472 -9.660 12.814 1.00 58.06 110 PHE A N 1
ATOM 916 C CA . PHE A 1 110 ? -5.466 -8.866 11.589 1.00 58.06 110 PHE A CA 1
ATOM 917 C C . PHE A 1 110 ? -5.449 -9.724 10.316 1.00 58.06 110 PHE A C 1
ATOM 919 O O . PHE A 1 110 ? -6.083 -9.365 9.332 1.00 58.06 110 PHE A O 1
ATOM 926 N N . ASP A 1 111 ? -4.788 -10.883 10.357 1.00 57.09 111 ASP A N 1
ATOM 927 C CA . ASP A 1 111 ? -4.680 -11.808 9.218 1.00 57.09 111 ASP A CA 1
ATOM 928 C C . ASP A 1 111 ? -5.712 -12.955 9.266 1.00 57.09 111 ASP A C 1
ATOM 930 O O . ASP A 1 111 ? -5.621 -13.907 8.490 1.00 57.09 111 ASP A O 1
ATOM 934 N N . GLN A 1 112 ? -6.661 -12.915 10.209 1.00 57.06 112 GLN A N 1
ATOM 935 C CA . GLN A 1 112 ? -7.711 -13.929 10.330 1.00 57.06 112 GLN A CA 1
ATOM 936 C C . GLN A 1 112 ? -8.898 -13.543 9.438 1.00 57.06 112 GLN A C 1
ATOM 938 O O . GLN A 1 112 ? -9.578 -12.553 9.715 1.00 57.06 112 GLN A O 1
ATOM 943 N N . GLU A 1 113 ? -9.096 -14.307 8.359 1.00 53.53 113 GLU A N 1
ATOM 944 C CA . GLU A 1 113 ? -10.264 -14.240 7.461 1.00 53.53 113 GLU A CA 1
ATOM 945 C C . GLU A 1 113 ? -11.486 -14.968 8.032 1.00 53.53 113 GLU A C 1
ATOM 947 O O . GLU A 1 113 ? -11.314 -16.069 8.611 1.00 53.53 113 GLU A O 1
#

Solvent-accessible surface area (backbone atoms only — not comparable to full-atom values): 6856 Å² total; per-residue (Å²): 133,85,81,80,88,48,70,68,59,48,51,50,55,51,51,52,49,51,52,46,49,51,53,54,52,49,47,35,67,76,71,38,69,32,39,69,68,58,42,50,55,50,50,61,70,67,51,49,98,90,49,81,76,84,58,93,42,73,65,52,46,50,52,50,46,66,77,36,48,83,36,34,40,69,39,84,89,76,60,23,37,33,69,62,84,53,53,68,70,58,52,52,49,52,53,49,53,44,47,74,75,66,52,83,82,46,93,89,52,68,87,64,128

Secondary structure (DSSP, 8-state):
-PPP-SHHHHHHHHHHHHHHHHHHHHHHHHS-SB-HHHHHHHHHHH--TTS--S-SSHHHHHHHHHHTTTTEEE-TTT--EEE-S--HHHHHHHHHHHHHTT----TTTTT--

Sequence (113 aa):
MEKIENEEEAKRKLLEMLVKVSFVEASLTMDGRQNVEELWENLRKSVTEEQEFPFTSMEDLSTFLHSMIPIFRKDVRTKKWAKTGCPFRRFCQWLYDRLSLGDVIDEKNFDQE

Mean predicted aligned error: 7.58 Å

pLDDT: mean 81.77, std 11.38, range [46.41, 95.44]

Radius of gyration: 14.96 Å; Cα contacts (8 Å, |Δi|>4): 84; chains: 1; bounding box: 34×34×34 Å

Foldseek 3Di:
DDDQDDDVSVVVVVVLLLVLLVLQQVCCVVVNWAALVRSVVSSVVPDDPVDDRSAPDSVRNVVSLVVPCQQWPQDPVVRTIHGPPQRVVNLVVVVVVCVVVVDDDDPVCSPPD